Protein AF-A0A0Q8E2T9-F1 (afdb_monomer)

Foldseek 3Di:
DPFPQDKAFDDKDQPVVDDCVFWDDKDWDDADDDVRNVVQLVVLVVQVVDSIWTWTWGGDPRDIFIWIWHDDPSTIMITTTDDDPDPDDPPPDDDDDD

Structure (mmCIF, N/CA/C/O backbone):
data_AF-A0A0Q8E2T9-F1
#
_entry.id   AF-A0A0Q8E2T9-F1
#
loop_
_atom_site.group_PDB
_atom_site.id
_atom_site.type_symbol
_atom_site.label_atom_id
_atom_site.label_alt_id
_atom_site.label_comp_id
_atom_site.label_asym_id
_atom_site.label_entity_id
_atom_site.label_seq_id
_atom_site.pdbx_PDB_ins_code
_atom_site.Cartn_x
_atom_site.Cartn_y
_atom_site.Cartn_z
_atom_site.occupancy
_atom_sit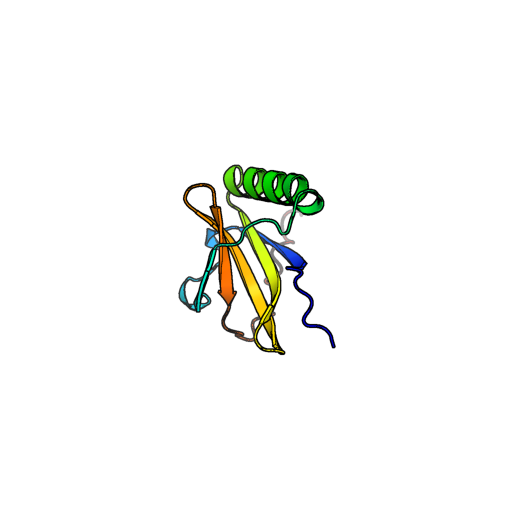e.B_iso_or_equiv
_atom_site.auth_seq_id
_atom_site.auth_comp_id
_atom_site.auth_asym_id
_atom_site.auth_atom_id
_atom_site.pdbx_PDB_model_num
ATOM 1 N N . MET A 1 1 ? 13.791 17.927 -3.753 1.00 44.44 1 MET A N 1
ATOM 2 C CA . MET A 1 1 ? 12.458 17.975 -3.117 1.00 44.44 1 MET A CA 1
ATOM 3 C C . MET A 1 1 ? 12.498 17.074 -1.899 1.00 44.44 1 MET A C 1
ATOM 5 O O . MET A 1 1 ? 13.075 15.998 -2.036 1.00 44.44 1 MET A O 1
ATOM 9 N N . PRO A 1 2 ? 11.975 17.481 -0.729 1.00 46.78 2 PRO A N 1
ATOM 10 C CA . PRO A 1 2 ? 11.814 16.541 0.374 1.00 46.78 2 PRO A CA 1
ATOM 11 C C . PRO A 1 2 ? 11.028 15.348 -0.171 1.00 46.78 2 PRO A C 1
ATOM 13 O O . PRO A 1 2 ? 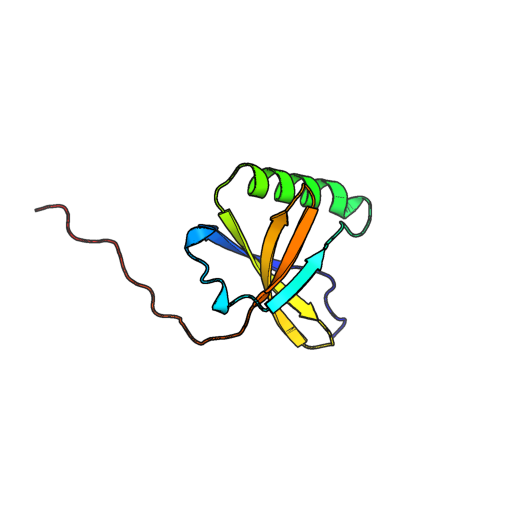10.019 15.541 -0.848 1.00 46.78 2 PRO A O 1
ATOM 16 N N . THR A 1 3 ? 11.536 14.131 0.014 1.00 52.44 3 THR A N 1
ATOM 17 C CA . THR A 1 3 ? 10.803 12.912 -0.336 1.00 52.44 3 THR A CA 1
ATOM 18 C C . THR A 1 3 ? 9.476 12.977 0.399 1.00 52.44 3 THR A C 1
ATOM 20 O O . THR A 1 3 ? 9.453 12.834 1.622 1.00 52.44 3 THR A O 1
ATOM 23 N N . ALA A 1 4 ? 8.394 13.281 -0.318 1.00 61.41 4 ALA A N 1
ATOM 24 C CA . ALA A 1 4 ? 7.069 13.311 0.267 1.00 61.41 4 ALA A CA 1
ATOM 25 C C . ALA A 1 4 ? 6.827 11.927 0.876 1.00 61.41 4 ALA A C 1
ATOM 27 O O . ALA A 1 4 ? 6.768 10.934 0.157 1.00 61.41 4 ALA A O 1
ATOM 28 N N . LYS A 1 5 ? 6.735 11.854 2.209 1.00 73.56 5 LYS A N 1
ATOM 29 C CA . LYS A 1 5 ? 6.406 10.617 2.936 1.00 73.56 5 LYS A CA 1
ATOM 30 C C . LYS A 1 5 ? 4.941 10.200 2.742 1.00 73.56 5 LYS A C 1
ATOM 32 O O . LYS A 1 5 ? 4.480 9.248 3.359 1.00 73.56 5 LYS A O 1
ATOM 37 N N . ALA A 1 6 ? 4.197 10.937 1.923 1.00 83.50 6 ALA A N 1
ATOM 38 C CA . ALA A 1 6 ? 2.798 10.691 1.660 1.00 83.50 6 ALA A CA 1
ATOM 39 C C . ALA A 1 6 ? 2.627 9.641 0.557 1.00 83.50 6 ALA A C 1
ATOM 41 O O . ALA A 1 6 ? 3.324 9.655 -0.459 1.00 83.50 6 ALA A O 1
ATOM 42 N N . VAL A 1 7 ? 1.652 8.761 0.766 1.00 91.25 7 VAL A N 1
ATOM 43 C CA . VAL A 1 7 ? 1.075 7.920 -0.279 1.00 91.25 7 VAL A CA 1
ATOM 44 C C . VAL A 1 7 ? -0.169 8.644 -0.782 1.00 91.25 7 VAL A C 1
ATOM 46 O O . VAL A 1 7 ? -1.130 8.826 -0.038 1.00 91.25 7 VAL A O 1
ATOM 49 N N . GLU A 1 8 ? -0.140 9.086 -2.031 1.00 92.94 8 GLU A N 1
ATOM 50 C CA . GLU A 1 8 ? -1.252 9.784 -2.667 1.00 92.94 8 GLU A CA 1
ATOM 51 C C . GLU A 1 8 ? -2.124 8.777 -3.415 1.00 92.94 8 GLU A C 1
ATOM 53 O O . GLU A 1 8 ? -1.674 8.159 -4.378 1.00 92.94 8 GLU A O 1
ATOM 58 N N . ILE A 1 9 ? -3.372 8.598 -2.988 1.00 94.50 9 ILE A N 1
ATOM 59 C CA . ILE A 1 9 ? -4.320 7.707 -3.667 1.00 94.50 9 ILE A CA 1
ATOM 60 C C . ILE A 1 9 ? -4.852 8.401 -4.920 1.00 94.50 9 ILE A C 1
ATOM 62 O O . ILE A 1 9 ? -5.406 9.492 -4.835 1.00 94.50 9 ILE A O 1
ATOM 66 N N . THR A 1 10 ? -4.735 7.745 -6.072 1.00 94.19 10 THR A N 1
ATOM 67 C CA . THR A 1 10 ? -5.175 8.287 -7.365 1.00 94.19 10 THR A CA 1
ATOM 68 C C . THR A 1 10 ? -6.457 7.643 -7.879 1.00 94.19 10 THR A C 1
ATOM 70 O O . THR A 1 10 ? -7.210 8.287 -8.605 1.00 94.19 10 THR A O 1
ATOM 73 N N . ALA A 1 11 ? -6.728 6.385 -7.516 1.00 94.38 11 ALA A N 1
ATOM 74 C CA . ALA A 1 11 ? -7.947 5.682 -7.907 1.00 94.38 11 ALA A CA 1
ATOM 75 C C . ALA A 1 11 ? -8.237 4.477 -7.005 1.00 94.38 11 ALA A C 1
ATOM 77 O O . ALA A 1 11 ? -7.329 3.909 -6.402 1.00 94.38 11 ALA A O 1
ATOM 78 N N . PHE A 1 12 ? -9.494 4.032 -7.000 1.00 96.25 12 PHE A N 1
ATOM 79 C CA . PHE A 1 12 ? -9.896 2.718 -6.497 1.00 96.25 12 PHE A CA 1
ATOM 80 C C . PHE A 1 12 ? -10.383 1.864 -7.668 1.00 96.25 12 PHE A C 1
ATOM 82 O O . PHE A 1 12 ? -11.202 2.318 -8.466 1.00 96.25 12 PHE A O 1
ATOM 89 N N . VAL A 1 13 ? -9.889 0.634 -7.773 1.00 95.56 13 VAL A N 1
ATOM 90 C CA . VAL A 1 13 ? -10.210 -0.299 -8.867 1.00 95.56 13 VAL A CA 1
ATOM 91 C C . VAL A 1 13 ? -10.568 -1.669 -8.306 1.00 95.56 13 VAL A C 1
ATOM 93 O O . VAL A 1 13 ? -10.247 -1.961 -7.155 1.00 95.56 13 VAL A O 1
ATOM 96 N N . ASP A 1 14 ? -11.257 -2.500 -9.087 1.00 95.06 14 ASP A N 1
ATOM 97 C CA . ASP A 1 14 ? -11.537 -3.880 -8.682 1.00 95.06 14 ASP A CA 1
ATOM 98 C C . ASP A 1 14 ? -10.239 -4.668 -8.515 1.00 95.06 14 ASP A C 1
ATOM 100 O O . ASP A 1 14 ? -9.310 -4.539 -9.318 1.00 95.06 14 ASP A O 1
ATOM 104 N N . ALA A 1 15 ? -10.152 -5.459 -7.445 1.00 92.12 15 ALA A N 1
ATOM 105 C CA . ALA A 1 15 ? -8.945 -6.213 -7.122 1.00 92.12 15 ALA A CA 1
ATOM 106 C C . ALA A 1 15 ? -8.575 -7.227 -8.221 1.00 92.12 15 ALA A C 1
ATOM 108 O O . ALA A 1 15 ? -7.393 -7.476 -8.450 1.00 92.12 15 ALA A O 1
ATOM 109 N N . ASP A 1 16 ? -9.577 -7.776 -8.912 1.00 92.69 16 ASP A N 1
ATOM 110 C CA . ASP A 1 16 ? -9.437 -8.738 -10.011 1.00 92.69 16 ASP A CA 1
ATOM 111 C C . ASP A 1 16 ? -8.980 -8.103 -11.337 1.00 92.69 16 ASP A C 1
ATOM 113 O O . ASP A 1 16 ? -8.446 -8.794 -12.201 1.00 92.69 16 ASP A O 1
ATOM 117 N N . SER A 1 17 ? -9.103 -6.780 -11.482 1.00 91.50 17 SER A N 1
ATOM 118 C CA . SER A 1 17 ? -8.623 -6.043 -12.659 1.00 91.50 17 SER A CA 1
ATOM 119 C C . SER A 1 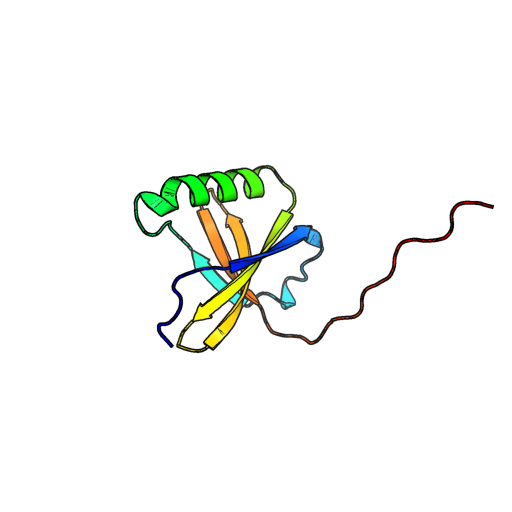17 ? -7.095 -5.914 -12.710 1.00 91.50 17 SER A C 1
ATOM 121 O O . SER A 1 17 ? -6.521 -5.494 -13.722 1.00 91.50 17 SER A O 1
ATOM 123 N N . ILE A 1 18 ? -6.417 -6.264 -11.614 1.00 90.50 18 ILE A N 1
ATOM 124 C CA . ILE A 1 18 ? -4.971 -6.145 -11.461 1.00 90.50 18 ILE A CA 1
ATOM 125 C C . ILE A 1 18 ? -4.301 -7.471 -11.796 1.00 90.50 18 ILE A C 1
ATOM 127 O O . ILE A 1 18 ? -4.281 -8.401 -10.994 1.00 90.50 18 ILE A O 1
ATOM 131 N N . ASP A 1 19 ? -3.659 -7.515 -12.962 1.00 90.50 19 ASP A N 1
ATOM 132 C CA . ASP A 1 19 ? -2.775 -8.619 -13.336 1.00 90.50 19 ASP A CA 1
ATOM 133 C C . ASP A 1 19 ? -1.591 -8.709 -12.345 1.00 90.50 19 ASP A C 1
ATOM 135 O O . ASP A 1 19 ? -0.808 -7.749 -12.251 1.00 90.50 19 ASP A O 1
ATOM 139 N N . PRO A 1 20 ? -1.410 -9.841 -11.633 1.00 89.81 20 PRO A N 1
ATOM 140 C CA . PRO A 1 20 ? -0.308 -10.035 -10.694 1.00 89.81 20 PRO A CA 1
ATOM 141 C C . PRO A 1 20 ? 1.081 -9.777 -11.293 1.00 89.81 20 PRO A C 1
ATOM 143 O O . PRO A 1 20 ? 1.985 -9.370 -10.565 1.00 89.81 20 PRO A O 1
ATOM 146 N N . VAL A 1 21 ? 1.268 -9.915 -12.615 1.00 90.69 21 VAL A N 1
ATOM 147 C CA . VAL A 1 21 ? 2.549 -9.621 -13.289 1.00 90.69 21 VAL A CA 1
ATOM 148 C C . VAL A 1 21 ? 2.988 -8.159 -13.123 1.00 90.69 21 VAL A C 1
ATOM 150 O O . VAL A 1 21 ? 4.179 -7.843 -13.242 1.00 90.69 21 VAL A O 1
ATOM 153 N N . ARG A 1 22 ? 2.028 -7.258 -12.860 1.00 88.81 22 ARG A N 1
ATOM 154 C CA . ARG A 1 22 ? 2.244 -5.817 -12.667 1.00 88.81 22 ARG A CA 1
ATOM 155 C C . ARG A 1 22 ? 2.775 -5.480 -11.276 1.00 88.81 22 ARG A C 1
ATOM 157 O O . ARG A 1 22 ? 3.251 -4.364 -11.092 1.00 88.81 22 ARG A O 1
ATOM 164 N N . ILE A 1 23 ? 2.703 -6.403 -10.323 1.00 92.19 23 ILE A N 1
ATOM 165 C CA . ILE A 1 23 ? 3.141 -6.211 -8.940 1.00 92.19 23 ILE A CA 1
ATOM 166 C C . ILE A 1 23 ? 4.632 -6.579 -8.802 1.00 92.19 23 ILE A C 1
ATOM 168 O O . ILE A 1 23 ? 5.148 -7.445 -9.512 1.00 92.19 23 ILE A O 1
ATOM 172 N N . SER A 1 24 ? 5.339 -5.862 -7.928 1.00 90.75 24 SER A N 1
ATOM 173 C CA . SER A 1 24 ? 6.737 -6.100 -7.555 1.00 90.75 24 SER A CA 1
ATOM 174 C C . SER A 1 24 ? 6.867 -6.111 -6.025 1.00 90.75 24 SER A C 1
ATOM 176 O O . SER A 1 24 ? 6.073 -6.770 -5.361 1.00 90.75 24 SER A O 1
ATOM 178 N N . ASP A 1 25 ? 7.845 -5.393 -5.467 1.00 93.44 25 ASP A N 1
ATOM 179 C CA . ASP A 1 25 ? 8.160 -5.404 -4.037 1.00 93.44 25 ASP A CA 1
ATOM 180 C C . ASP A 1 25 ? 6.970 -4.969 -3.179 1.00 93.44 25 ASP A C 1
ATOM 182 O O . ASP A 1 25 ? 6.214 -4.071 -3.562 1.00 93.44 25 ASP A O 1
ATOM 186 N N . SER A 1 26 ? 6.841 -5.577 -2.002 1.00 94.75 26 SER A N 1
ATO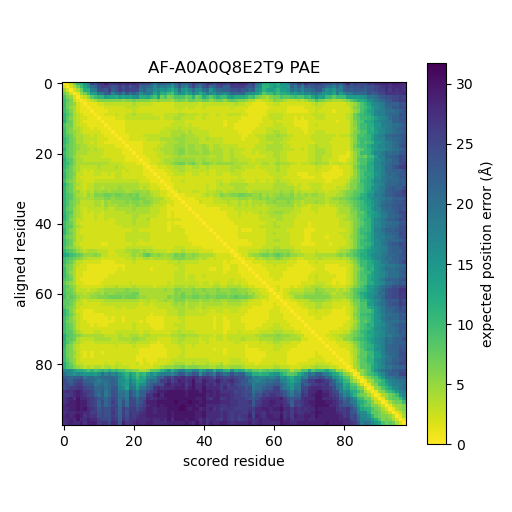M 187 C CA . SER A 1 26 ? 5.753 -5.335 -1.054 1.00 94.75 26 SER A CA 1
ATOM 188 C C . SER A 1 26 ? 6.275 -4.730 0.245 1.00 94.75 26 SER A C 1
ATOM 190 O O . SER A 1 26 ? 7.283 -5.182 0.784 1.00 94.75 26 SER A O 1
ATOM 192 N N . TYR A 1 27 ? 5.539 -3.763 0.786 1.00 93.31 27 TYR A N 1
ATOM 193 C CA . TYR A 1 27 ? 5.873 -3.064 2.023 1.00 93.31 27 TYR A CA 1
ATOM 194 C C . TYR A 1 27 ? 4.636 -2.944 2.908 1.00 93.31 27 TYR A C 1
ATOM 196 O O . TYR A 1 27 ? 3.581 -2.492 2.458 1.00 93.31 27 TYR A O 1
ATOM 204 N N . TYR A 1 28 ? 4.765 -3.327 4.176 1.00 94.38 28 TYR A N 1
ATOM 205 C CA . TYR A 1 28 ? 3.748 -3.032 5.179 1.00 94.38 28 TYR A CA 1
ATOM 206 C C . TYR A 1 28 ? 3.821 -1.559 5.563 1.00 94.38 28 TYR A C 1
ATOM 208 O O . TYR A 1 28 ? 4.907 -1.023 5.790 1.00 94.38 28 TYR A O 1
ATOM 216 N N . LEU A 1 29 ? 2.660 -0.916 5.631 1.00 91.94 29 LEU A N 1
ATOM 217 C CA . LEU A 1 29 ? 2.530 0.476 6.027 1.00 91.94 29 LEU A CA 1
ATOM 218 C C . LEU A 1 29 ? 1.842 0.576 7.384 1.00 91.94 29 LEU A C 1
ATOM 220 O O . LEU A 1 29 ? 0.882 -0.140 7.670 1.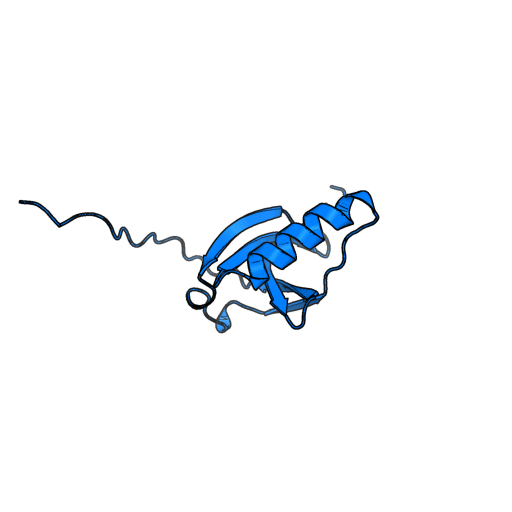00 91.94 29 LEU A O 1
ATOM 224 N N . ALA A 1 30 ? 2.324 1.518 8.184 1.00 90.50 30 ALA A N 1
ATOM 225 C CA . ALA A 1 30 ? 1.678 1.970 9.401 1.00 90.50 30 ALA A CA 1
ATOM 226 C C . ALA A 1 30 ? 1.455 3.480 9.306 1.00 90.50 30 ALA A C 1
ATOM 228 O O . ALA A 1 30 ? 2.199 4.188 8.621 1.00 90.50 30 ALA A O 1
ATOM 229 N N . ALA A 1 31 ? 0.432 3.968 10.001 1.00 91.56 31 ALA A N 1
ATOM 230 C CA . ALA A 1 31 ? 0.164 5.394 10.081 1.00 91.56 31 ALA A CA 1
ATOM 231 C C . ALA A 1 31 ? 1.336 6.137 10.751 1.00 91.56 31 ALA A C 1
ATOM 233 O O . ALA A 1 31 ? 1.856 5.692 11.777 1.00 91.56 31 ALA A O 1
ATOM 234 N N . ASP A 1 32 ? 1.723 7.286 10.193 1.00 90.88 32 ASP A N 1
ATOM 235 C CA . ASP A 1 32 ? 2.771 8.141 10.761 1.00 90.88 32 ASP A CA 1
ATOM 236 C C . ASP A 1 32 ? 2.170 9.067 11.833 1.00 90.88 32 ASP A C 1
ATOM 238 O O . ASP A 1 32 ? 1.658 10.155 11.552 1.00 90.88 32 ASP A O 1
ATOM 242 N N . GLY A 1 33 ? 2.160 8.585 13.077 1.00 91.69 33 GLY A N 1
ATOM 243 C CA . GLY A 1 33 ? 1.680 9.329 14.239 1.00 91.69 33 GLY A CA 1
ATOM 244 C C . GLY A 1 33 ? 0.154 9.384 14.401 1.00 91.69 33 GLY A C 1
ATOM 245 O O . GLY A 1 33 ? -0.630 8.833 13.626 1.00 91.69 33 GLY A O 1
ATOM 246 N N . GLN A 1 34 ? -0.289 10.062 15.464 1.00 93.25 34 GLN A N 1
ATOM 247 C CA . GLN A 1 34 ? -1.696 10.060 15.894 1.00 93.25 34 GLN A CA 1
ATOM 248 C C . GLN A 1 34 ? -2.648 10.732 14.896 1.00 93.25 34 GLN A C 1
ATOM 250 O O . GLN A 1 34 ? -3.789 10.297 14.750 1.00 93.25 34 GLN A O 1
ATOM 255 N N . VAL A 1 35 ? -2.185 11.762 14.181 1.00 91.56 35 VAL A N 1
ATOM 256 C CA . VAL A 1 35 ? -3.001 12.492 13.194 1.00 91.56 35 VAL A CA 1
ATOM 257 C C . VAL A 1 35 ? -3.398 11.581 12.027 1.00 91.56 35 VAL A C 1
ATOM 259 O O . VAL A 1 35 ? -4.539 11.624 11.568 1.00 91.56 35 VAL A O 1
ATOM 262 N N . ALA A 1 36 ? -2.487 10.710 11.585 1.00 90.56 36 ALA A N 1
ATOM 263 C CA . ALA A 1 36 ? -2.724 9.778 10.486 1.00 90.56 36 ALA A CA 1
ATOM 264 C C . ALA A 1 36 ? -3.527 8.531 10.904 1.00 90.56 36 ALA A C 1
ATOM 266 O O . ALA A 1 36 ? -4.094 7.856 10.045 1.00 90.56 36 ALA A O 1
ATOM 267 N N . ALA A 1 37 ? -3.629 8.235 12.206 1.00 93.62 37 ALA A N 1
ATOM 268 C CA . ALA A 1 37 ? -4.227 6.995 12.705 1.00 93.62 37 ALA A CA 1
ATOM 269 C C . ALA A 1 37 ? -5.700 6.811 12.296 1.00 93.62 37 ALA A C 1
ATOM 271 O O . ALA A 1 37 ? -6.107 5.722 11.890 1.00 93.62 37 ALA A O 1
ATOM 272 N N . LYS A 1 38 ? -6.521 7.869 12.380 1.00 94.69 38 LYS A N 1
ATOM 273 C CA . LYS A 1 38 ? -7.947 7.793 12.012 1.00 94.69 38 LYS A CA 1
ATOM 274 C C . LYS A 1 38 ? -8.154 7.655 10.492 1.00 94.69 38 LYS A C 1
ATOM 276 O O . LYS A 1 38 ? -8.912 6.761 10.109 1.00 94.69 38 LYS A O 1
ATOM 281 N N . PRO A 1 39 ? -7.515 8.472 9.628 1.00 92.75 39 PRO A N 1
ATOM 282 C CA . PRO A 1 39 ? -7.559 8.274 8.178 1.00 92.75 39 PRO A CA 1
ATOM 283 C C . PRO A 1 39 ? -7.086 6.885 7.732 1.00 92.75 39 PRO A C 1
ATOM 285 O O . PRO A 1 39 ? -7.776 6.240 6.945 1.00 92.75 39 PRO A O 1
ATOM 288 N N . ASP A 1 40 ? -5.966 6.396 8.273 1.00 92.38 40 ASP A N 1
A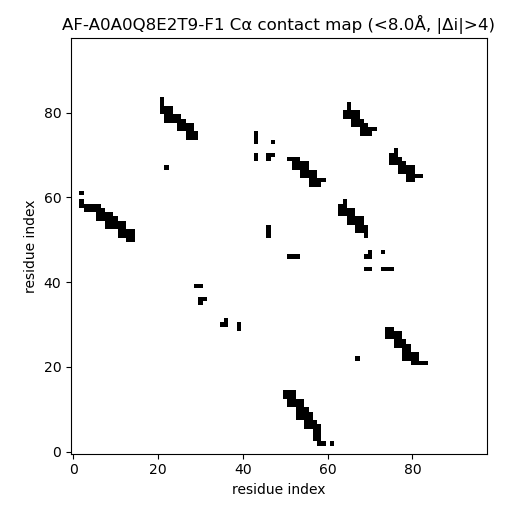TOM 289 C CA . ASP A 1 40 ? -5.426 5.069 7.953 1.00 92.38 40 ASP A CA 1
ATOM 290 C C . ASP A 1 40 ? -6.415 3.953 8.323 1.00 92.38 40 ASP A C 1
ATOM 292 O O . ASP A 1 40 ? -6.748 3.100 7.496 1.00 92.38 40 ASP A O 1
ATOM 296 N N . ALA A 1 41 ? -6.986 4.012 9.533 1.00 95.00 41 ALA A N 1
ATOM 297 C CA . ALA A 1 41 ? -7.984 3.047 9.978 1.00 95.00 41 ALA A CA 1
ATOM 298 C C . ALA A 1 41 ? -9.266 3.079 9.131 1.00 95.00 41 ALA A C 1
ATOM 300 O O . ALA A 1 41 ? -9.872 2.029 8.904 1.00 95.00 41 ALA A O 1
ATOM 301 N N . LEU A 1 42 ? -9.698 4.258 8.673 1.00 95.31 42 LEU A N 1
ATOM 302 C CA . LEU A 1 42 ? -10.868 4.394 7.806 1.00 95.31 42 LEU A CA 1
ATOM 303 C C . LEU A 1 42 ? -10.608 3.783 6.427 1.00 95.31 42 LEU A C 1
ATOM 305 O O . LEU A 1 42 ? -11.431 3.006 5.945 1.00 95.31 42 LEU A O 1
ATOM 309 N N . LEU A 1 43 ? -9.459 4.096 5.826 1.00 94.81 43 LEU A N 1
ATOM 310 C CA . LEU A 1 43 ? -9.050 3.549 4.537 1.00 94.81 43 LEU A CA 1
ATOM 311 C C . LEU A 1 43 ? -8.935 2.026 4.593 1.00 94.81 43 LEU A C 1
ATOM 313 O O . LEU A 1 43 ? -9.507 1.343 3.747 1.00 94.81 43 LEU A O 1
ATOM 317 N N . ARG A 1 44 ? -8.265 1.494 5.623 1.00 95.25 44 ARG A N 1
ATOM 318 C CA . ARG A 1 44 ? -8.152 0.050 5.844 1.00 95.25 44 ARG A CA 1
ATOM 319 C C . ARG A 1 44 ? -9.532 -0.603 5.911 1.00 95.25 44 ARG A C 1
ATOM 321 O O . ARG A 1 44 ? -9.807 -1.515 5.142 1.00 95.25 44 ARG A O 1
ATOM 328 N N . LYS A 1 45 ? -10.438 -0.085 6.749 1.00 96.00 45 LYS A N 1
ATOM 329 C CA . LYS A 1 45 ? -11.807 -0.619 6.866 1.00 96.00 45 LYS A CA 1
ATOM 330 C C . LYS A 1 45 ? -12.590 -0.534 5.554 1.00 96.00 45 LYS A C 1
ATOM 332 O O . LYS A 1 45 ? -13.386 -1.423 5.269 1.00 96.00 45 LYS A O 1
ATOM 337 N N . ALA A 1 46 ? -12.409 0.530 4.773 1.00 95.44 46 ALA A N 1
ATOM 338 C CA . ALA A 1 46 ? -13.070 0.681 3.479 1.00 95.44 46 ALA A CA 1
ATOM 339 C C . ALA A 1 46 ? -12.565 -0.357 2.463 1.00 95.44 46 ALA A C 1
ATOM 341 O O . ALA A 1 46 ? -13.367 -0.986 1.773 1.00 95.44 46 ALA A O 1
ATOM 342 N N . LEU A 1 47 ? -11.250 -0.580 2.410 1.00 95.62 47 LEU A N 1
ATOM 343 C CA . LEU A 1 47 ? -10.638 -1.585 1.542 1.00 95.62 47 LEU A CA 1
ATOM 344 C C . LEU A 1 47 ? -10.985 -3.017 1.979 1.00 95.62 47 LEU A C 1
ATOM 346 O O . LEU A 1 47 ? -11.317 -3.826 1.130 1.00 95.62 47 LEU A O 1
ATOM 350 N N . GLU A 1 48 ? -11.003 -3.327 3.278 1.00 94.44 48 GLU A N 1
ATOM 351 C CA . GLU A 1 48 ? -11.405 -4.652 3.795 1.00 94.44 48 GLU A CA 1
ATOM 352 C C . GLU A 1 48 ? -12.852 -5.020 3.452 1.00 94.44 48 GLU A C 1
ATOM 354 O O . GLU A 1 48 ? -13.168 -6.183 3.215 1.00 94.44 48 GLU A O 1
ATOM 359 N N . ARG A 1 49 ? -13.749 -4.029 3.460 1.00 94.56 49 ARG A N 1
ATOM 360 C CA . ARG A 1 49 ? -15.184 -4.222 3.205 1.00 94.56 49 ARG A CA 1
ATOM 361 C C . ARG A 1 49 ? -15.545 -4.186 1.726 1.00 94.56 49 ARG A C 1
ATOM 363 O O . ARG A 1 49 ? -16.709 -4.388 1.390 1.00 94.56 49 ARG A O 1
ATOM 370 N N . SER A 1 50 ? -14.589 -3.878 0.857 1.00 92.00 50 SER A N 1
ATOM 371 C CA . SER A 1 50 ? -14.816 -3.765 -0.578 1.00 92.00 50 SER A CA 1
ATOM 372 C C . SER A 1 50 ? -13.986 -4.791 -1.337 1.00 92.00 50 SER A C 1
ATOM 374 O O . SER A 1 50 ? -12.939 -5.238 -0.887 1.00 92.00 50 SER A O 1
ATOM 376 N N . SER A 1 51 ? -14.418 -5.135 -2.546 1.00 91.94 51 SER A N 1
ATOM 377 C CA . SER A 1 51 ? -13.604 -5.914 -3.490 1.00 91.94 51 SER A CA 1
ATOM 378 C C . SER A 1 51 ? -12.617 -5.021 -4.258 1.00 91.94 51 SER A C 1
ATOM 380 O O . SER A 1 51 ? -12.275 -5.306 -5.405 1.00 91.94 51 SER A O 1
ATOM 382 N N . LYS A 1 52 ? -12.190 -3.903 -3.652 1.00 95.69 52 LYS A N 1
ATOM 383 C CA . LYS A 1 52 ? -11.381 -2.864 -4.293 1.00 95.69 52 LYS A CA 1
ATOM 384 C C . LYS A 1 52 ? -9.966 -2.817 -3.724 1.00 95.69 52 LYS A C 1
ATOM 386 O O . LYS A 1 52 ? -9.695 -3.195 -2.588 1.00 95.69 52 LYS A O 1
ATOM 391 N N . VAL A 1 53 ? -9.069 -2.276 -4.531 1.00 96.94 53 VAL A N 1
ATOM 392 C CA . VAL A 1 53 ? -7.694 -1.907 -4.183 1.00 96.94 53 VAL A CA 1
ATOM 393 C C . VAL A 1 53 ? -7.461 -0.460 -4.591 1.00 96.94 53 VAL A C 1
ATOM 395 O O . VAL A 1 53 ? -8.121 0.040 -5.506 1.00 96.94 53 VAL A O 1
ATOM 398 N N . ALA A 1 54 ? -6.538 0.227 -3.923 1.00 97.00 54 ALA A N 1
ATOM 399 C CA . ALA A 1 54 ? -6.201 1.600 -4.276 1.00 97.00 54 ALA A CA 1
ATOM 400 C C . ALA A 1 54 ? -4.939 1.633 -5.146 1.00 97.00 54 ALA A C 1
ATOM 402 O O . ALA A 1 54 ? -3.939 0.988 -4.834 1.00 97.00 54 ALA A O 1
ATOM 403 N N . VAL A 1 55 ? -4.970 2.402 -6.228 1.00 95.62 55 VAL A N 1
ATOM 404 C CA . VAL A 1 55 ? -3.772 2.803 -6.968 1.00 95.62 55 VAL A CA 1
ATOM 405 C C . VAL A 1 55 ? -3.264 4.094 -6.343 1.00 95.62 55 VAL A C 1
ATOM 407 O O . VAL A 1 55 ? -4.053 4.986 -6.028 1.00 95.62 55 VAL A O 1
ATOM 410 N N . ALA A 1 56 ? -1.955 4.189 -6.146 1.00 94.88 56 ALA A N 1
ATOM 411 C CA . ALA A 1 56 ? -1.338 5.315 -5.470 1.00 94.88 56 ALA A CA 1
ATOM 412 C C . ALA A 1 56 ? -0.014 5.742 -6.107 1.00 94.88 56 ALA A C 1
ATOM 414 O O . ALA A 1 56 ? 0.634 4.972 -6.818 1.00 94.88 56 ALA A O 1
ATOM 415 N N . LYS A 1 57 ? 0.399 6.971 -5.813 1.00 93.94 57 LYS A N 1
ATOM 416 C CA . LYS A 1 57 ? 1.735 7.506 -6.065 1.00 93.94 57 LYS A CA 1
ATOM 417 C C . LYS A 1 57 ? 2.483 7.656 -4.748 1.00 93.94 57 LYS A C 1
ATOM 419 O O . LYS A 1 57 ? 1.902 8.053 -3.741 1.00 93.94 57 LYS A O 1
ATOM 424 N N . PHE A 1 58 ? 3.769 7.336 -4.749 1.00 91.81 58 PHE A N 1
ATOM 425 C CA . PHE A 1 58 ? 4.623 7.495 -3.572 1.00 91.81 58 PHE A CA 1
ATOM 426 C C . PHE A 1 58 ? 6.074 7.759 -3.973 1.00 91.81 58 PHE A C 1
ATOM 428 O O . PHE A 1 58 ? 6.516 7.347 -5.047 1.00 91.81 58 PHE A O 1
ATOM 435 N N . ALA A 1 59 ? 6.828 8.434 -3.105 1.00 90.12 59 ALA A N 1
ATOM 436 C CA . ALA A 1 59 ? 8.258 8.642 -3.293 1.00 90.12 59 ALA A CA 1
ATOM 437 C C . ALA A 1 59 ? 9.063 7.536 -2.595 1.00 90.12 59 ALA A C 1
ATOM 439 O O . ALA A 1 59 ? 8.897 7.293 -1.403 1.00 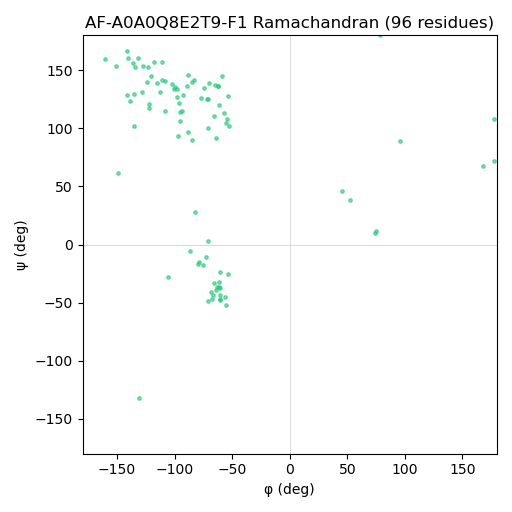90.12 59 ALA A O 1
ATOM 440 N N . TRP A 1 60 ? 9.983 6.897 -3.319 1.00 87.06 60 TRP A N 1
ATOM 441 C CA . TRP A 1 60 ? 10.903 5.902 -2.761 1.00 87.06 60 TRP A CA 1
ATOM 442 C C . TRP A 1 60 ? 12.289 6.040 -3.386 1.00 87.06 60 TRP A C 1
ATOM 444 O O . TRP A 1 60 ? 12.419 6.098 -4.610 1.00 87.06 60 TRP A O 1
ATOM 454 N N . HIS A 1 61 ? 13.329 6.124 -2.548 1.00 86.50 61 HIS A N 1
ATOM 455 C CA . HIS A 1 61 ? 14.711 6.414 -2.966 1.00 86.50 61 HIS A CA 1
ATOM 456 C C . HIS A 1 61 ? 14.813 7.573 -3.979 1.00 86.50 61 HIS A C 1
ATOM 458 O O . HIS A 1 61 ? 15.468 7.466 -5.014 1.00 86.50 61 HIS A O 1
ATOM 464 N N . GLY A 1 62 ? 14.114 8.680 -3.700 1.00 86.75 62 GLY A N 1
ATOM 465 C CA . GLY A 1 62 ? 14.170 9.897 -4.517 1.00 86.75 62 GLY A CA 1
ATOM 466 C C . GLY A 1 62 ? 13.435 9.829 -5.861 1.00 86.75 62 GLY A C 1
ATOM 467 O O . GLY A 1 62 ? 13.595 10.740 -6.668 1.00 86.75 62 GLY A O 1
ATOM 468 N N . ARG A 1 63 ? 12.634 8.786 -6.121 1.00 86.44 63 ARG A N 1
ATOM 469 C CA . ARG A 1 63 ? 11.824 8.656 -7.345 1.00 86.44 63 ARG A CA 1
ATOM 470 C C . ARG A 1 63 ? 10.350 8.467 -7.009 1.00 86.44 63 ARG A C 1
ATOM 472 O O . ARG A 1 63 ? 10.028 7.723 -6.085 1.00 86.44 63 ARG A O 1
ATOM 479 N N . GLU A 1 64 ? 9.472 9.104 -7.779 1.00 89.44 64 GLU A N 1
ATOM 480 C CA . GLU A 1 64 ? 8.037 8.802 -7.751 1.00 89.44 64 GLU A CA 1
ATOM 481 C C . GLU A 1 64 ? 7.790 7.420 -8.369 1.00 89.44 64 GLU A C 1
ATOM 483 O O . GLU A 1 64 ? 8.415 7.039 -9.365 1.00 89.44 64 GLU A O 1
ATOM 488 N N . ARG A 1 65 ? 6.888 6.655 -7.758 1.00 91.31 65 ARG A N 1
ATOM 489 C CA . ARG A 1 65 ? 6.481 5.321 -8.193 1.00 91.31 65 ARG A CA 1
ATOM 490 C C . ARG A 1 65 ? 4.968 5.191 -8.143 1.00 91.31 65 ARG A C 1
ATOM 492 O O . ARG A 1 65 ? 4.315 5.822 -7.316 1.00 91.31 65 ARG A O 1
ATOM 499 N N . LEU A 1 66 ? 4.435 4.316 -8.994 1.00 93.44 66 LEU A N 1
ATOM 500 C CA . LEU A 1 66 ? 3.080 3.802 -8.839 1.00 93.44 66 LEU A CA 1
ATOM 501 C C . LEU A 1 66 ? 3.076 2.637 -7.858 1.00 93.44 66 LEU A C 1
ATOM 503 O O . LEU A 1 66 ? 3.978 1.794 -7.873 1.00 93.44 66 LEU A O 1
ATOM 507 N N . GLY A 1 67 ? 2.032 2.576 -7.045 1.00 95.12 67 GLY A N 1
ATOM 508 C CA . GLY A 1 67 ? 1.809 1.502 -6.104 1.00 95.12 67 GLY A CA 1
ATOM 509 C C . GLY A 1 67 ? 0.370 1.021 -6.079 1.00 95.12 67 GLY A C 1
ATOM 510 O O . GLY A 1 67 ? -0.559 1.746 -6.430 1.00 95.12 67 GLY A O 1
ATOM 511 N N . LEU A 1 68 ? 0.214 -0.221 -5.644 1.00 96.75 68 LEU A N 1
ATOM 512 C CA . LEU A 1 68 ? -1.059 -0.841 -5.335 1.00 96.75 68 LEU A CA 1
ATOM 513 C C . LEU A 1 68 ? -1.160 -0.994 -3.819 1.00 96.75 68 LEU A C 1
ATOM 515 O O . LEU A 1 68 ? -0.398 -1.755 -3.226 1.00 96.75 68 LEU A O 1
ATOM 519 N N . LEU A 1 69 ? -2.106 -0.304 -3.200 1.00 96.75 69 LEU A N 1
ATOM 520 C CA . LEU A 1 69 ? -2.414 -0.429 -1.785 1.00 96.75 69 LEU A CA 1
ATOM 521 C C . LEU A 1 69 ? -3.605 -1.370 -1.595 1.00 96.75 69 LEU A C 1
ATOM 523 O O . LEU A 1 69 ? -4.674 -1.183 -2.181 1.00 96.75 69 LEU A O 1
ATOM 527 N N . ARG A 1 70 ? -3.419 -2.378 -0.748 1.00 96.12 70 ARG A N 1
ATOM 528 C CA . ARG A 1 70 ? -4.465 -3.326 -0.351 1.00 96.12 70 ARG A CA 1
ATOM 529 C C . ARG A 1 70 ? -4.347 -3.665 1.124 1.00 96.12 70 ARG A C 1
ATOM 531 O O . ARG A 1 70 ? -3.302 -3.430 1.724 1.00 96.12 70 ARG A O 1
ATOM 538 N N . VAL A 1 71 ? -5.379 -4.291 1.677 1.00 96.50 71 VAL A N 1
ATOM 539 C CA . VAL A 1 71 ? -5.326 -4.827 3.038 1.00 96.50 71 VAL A CA 1
ATOM 540 C C . VAL A 1 71 ? -5.053 -6.325 3.001 1.00 96.50 71 VAL A C 1
ATOM 542 O O . VAL A 1 71 ? -5.620 -7.059 2.192 1.00 96.50 71 VAL A O 1
ATOM 545 N N . ARG A 1 72 ? -4.149 -6.778 3.865 1.00 93.38 72 ARG A N 1
ATOM 546 C CA . ARG A 1 72 ? -3.772 -8.181 4.053 1.00 93.38 72 ARG A CA 1
ATOM 547 C C . ARG A 1 72 ? -3.626 -8.413 5.546 1.00 93.38 72 ARG A C 1
ATOM 549 O O . ARG A 1 72 ? -2.879 -7.686 6.187 1.00 93.38 72 ARG A O 1
ATOM 556 N N . GLU A 1 73 ? -4.366 -9.382 6.083 1.00 91.38 73 GLU A N 1
ATOM 557 C CA . GLU A 1 73 ? -4.284 -9.765 7.506 1.00 91.38 73 GLU A CA 1
ATOM 558 C C . GLU A 1 73 ? -4.454 -8.564 8.460 1.00 91.38 73 GLU A C 1
ATOM 560 O O . GLU A 1 73 ? -3.783 -8.438 9.478 1.00 91.38 73 GLU A O 1
ATOM 565 N N . GLY A 1 74 ? -5.351 -7.638 8.101 1.00 89.88 74 GLY A N 1
ATOM 566 C CA . GLY A 1 74 ? -5.616 -6.435 8.887 1.00 89.88 74 GLY A CA 1
ATOM 567 C C . GLY A 1 74 ? -4.531 -5.358 8.799 1.00 89.88 74 GLY A C 1
ATOM 568 O O . GLY A 1 74 ? -4.573 -4.407 9.576 1.00 89.88 74 GLY A O 1
ATOM 569 N N . ALA A 1 75 ? -3.575 -5.455 7.874 1.00 92.00 75 ALA A N 1
ATOM 570 C CA . ALA A 1 75 ? -2.535 -4.453 7.662 1.00 92.00 75 ALA A CA 1
ATOM 571 C C . ALA A 1 75 ? -2.573 -3.876 6.241 1.00 92.00 75 ALA A C 1
ATOM 573 O O . ALA A 1 75 ? -2.863 -4.577 5.268 1.00 92.00 75 ALA A O 1
ATOM 574 N N . ASN A 1 76 ? -2.247 -2.588 6.122 1.00 95.38 76 ASN A N 1
ATOM 575 C CA . ASN A 1 76 ? -2.061 -1.930 4.834 1.00 95.38 76 ASN A CA 1
ATOM 576 C C . ASN A 1 76 ? -0.758 -2.426 4.193 1.00 95.38 76 ASN A C 1
ATOM 578 O O . ASN A 1 76 ? 0.313 -2.343 4.792 1.00 95.38 76 ASN A O 1
ATOM 582 N N . VAL A 1 77 ? -0.849 -2.935 2.966 1.00 96.31 77 VAL A N 1
ATOM 583 C CA . VAL A 1 77 ? 0.287 -3.428 2.182 1.00 96.31 77 VAL A CA 1
ATOM 584 C C . VAL A 1 77 ? 0.353 -2.671 0.870 1.00 96.31 77 VAL A C 1
ATOM 586 O O . VAL A 1 77 ? -0.555 -2.766 0.039 1.00 96.31 77 VAL A O 1
ATOM 589 N N . LEU A 1 78 ? 1.450 -1.946 0.681 1.00 96.12 78 LEU A N 1
ATOM 590 C CA . LEU A 1 78 ? 1.776 -1.241 -0.546 1.00 96.12 78 LEU A CA 1
ATOM 591 C C . LEU A 1 78 ? 2.703 -2.098 -1.397 1.00 96.12 78 LEU A C 1
ATOM 593 O O . LEU A 1 78 ? 3.804 -2.453 -0.985 1.00 96.12 78 LEU A O 1
ATOM 597 N N . HIS A 1 79 ? 2.271 -2.388 -2.612 1.00 96.00 79 HIS A N 1
ATOM 598 C CA . HIS A 1 79 ? 3.093 -3.029 -3.622 1.00 96.00 79 HIS A CA 1
ATOM 599 C C . HIS A 1 79 ? 3.611 -1.985 -4.593 1.00 96.00 79 HIS A C 1
ATOM 601 O O . HIS A 1 79 ? 2.823 -1.190 -5.099 1.00 96.00 79 HIS A O 1
ATOM 607 N N . SER A 1 80 ? 4.896 -2.016 -4.927 1.00 94.62 80 SER A N 1
ATOM 608 C CA . SER A 1 80 ? 5.391 -1.292 -6.099 1.00 94.62 80 SER A CA 1
ATOM 609 C C . SER A 1 80 ? 4.771 -1.889 -7.360 1.00 94.62 80 SER A C 1
ATOM 611 O O . SER A 1 80 ? 4.703 -3.110 -7.509 1.00 94.62 80 SER A O 1
ATOM 613 N N . MET A 1 81 ? 4.352 -1.037 -8.293 1.00 93.19 81 MET A N 1
ATOM 614 C CA . MET A 1 81 ? 3.863 -1.471 -9.597 1.00 93.19 81 MET A CA 1
ATOM 615 C C . MET A 1 81 ? 4.925 -1.263 -10.672 1.00 93.19 81 MET A C 1
ATOM 617 O O . MET A 1 81 ? 5.580 -0.222 -10.743 1.00 93.19 81 MET A O 1
ATOM 621 N N . LYS A 1 82 ? 5.063 -2.246 -11.561 1.00 88.25 82 LYS A N 1
ATOM 622 C CA . LYS A 1 82 ? 5.868 -2.113 -12.774 1.00 88.25 82 LYS A CA 1
ATOM 623 C C . LYS A 1 82 ? 5.145 -1.168 -13.726 1.00 88.25 82 LYS A C 1
ATOM 625 O O . LYS A 1 82 ? 3.991 -1.398 -14.091 1.00 88.25 82 LYS A O 1
ATOM 630 N N . TRP A 1 83 ? 5.830 -0.118 -14.162 1.00 68.38 83 TRP A N 1
ATOM 631 C CA . TRP A 1 83 ? 5.317 0.753 -15.211 1.00 68.38 83 TRP A CA 1
ATOM 632 C C . TRP A 1 83 ? 5.220 -0.031 -16.528 1.00 68.38 83 TRP A C 1
ATOM 634 O O . TRP A 1 83 ? 6.233 -0.387 -17.124 1.00 68.38 83 TRP A O 1
ATOM 644 N N . ARG A 1 84 ? 4.002 -0.303 -17.001 1.00 58.91 84 ARG A N 1
ATOM 645 C CA . ARG A 1 84 ? 3.739 -0.685 -18.396 1.00 58.91 84 ARG A CA 1
ATOM 646 C C . ARG A 1 84 ? 2.749 0.319 -18.962 1.00 58.91 84 ARG A C 1
ATOM 648 O O . ARG A 1 84 ? 1.648 0.451 -18.434 1.00 58.91 84 ARG A O 1
ATOM 655 N N . ALA A 1 85 ? 3.153 1.012 -20.025 1.00 46.25 85 ALA A N 1
ATOM 656 C CA . ALA A 1 85 ? 2.299 1.903 -20.799 1.00 46.25 85 ALA A CA 1
ATOM 657 C C . ALA A 1 85 ? 1.027 1.155 -21.231 1.00 46.25 85 ALA A C 1
ATOM 659 O O . ALA A 1 85 ? 1.055 0.320 -22.131 1.00 46.25 85 ALA A O 1
ATOM 660 N N . ALA A 1 86 ? -0.083 1.408 -20.547 1.00 38.62 86 ALA A N 1
A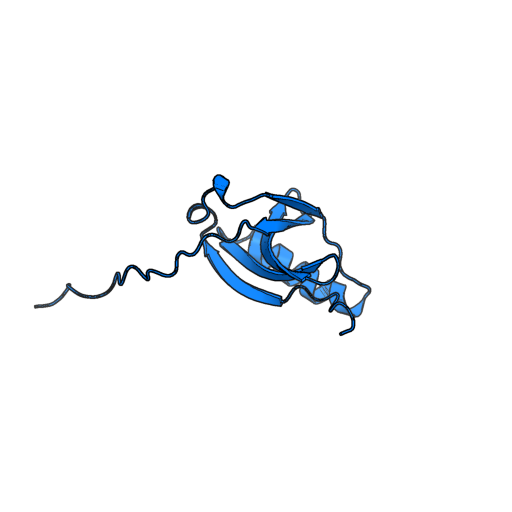TOM 661 C CA . ALA A 1 86 ? -1.381 0.850 -20.893 1.00 38.62 86 ALA A CA 1
ATOM 662 C C . ALA A 1 86 ? -2.483 1.830 -20.484 1.00 38.62 86 ALA A C 1
ATOM 664 O O . ALA A 1 86 ? -3.339 1.516 -19.664 1.00 38.62 86 ALA A O 1
ATOM 665 N N . MET A 1 87 ? -2.459 3.026 -21.076 1.00 47.69 87 MET A N 1
ATOM 666 C CA . MET A 1 87 ? -3.699 3.747 -21.340 1.00 47.69 87 MET A CA 1
ATOM 667 C C . MET A 1 87 ? -4.212 3.300 -22.707 1.00 47.69 87 MET A C 1
ATOM 669 O O . MET A 1 87 ? -3.774 3.802 -23.736 1.00 47.69 87 MET A O 1
ATOM 673 N N . ARG A 1 88 ? -5.142 2.349 -22.716 1.00 45.19 88 ARG A N 1
ATOM 674 C CA . ARG A 1 88 ? -6.225 2.334 -23.701 1.00 45.19 88 ARG A CA 1
ATOM 675 C C . ARG A 1 88 ? -7.500 2.030 -22.936 1.00 45.19 88 ARG A C 1
ATOM 677 O O . ARG A 1 88 ? -7.737 0.903 -22.517 1.00 45.19 88 ARG A O 1
ATOM 684 N N . SER A 1 89 ? -8.255 3.093 -22.699 1.00 40.75 89 SER A N 1
ATOM 685 C CA . SER A 1 89 ? -9.631 3.068 -22.238 1.00 40.75 89 SER A CA 1
ATOM 686 C C . SER A 1 89 ? -10.461 2.207 -23.190 1.00 40.75 89 SER A C 1
ATOM 688 O O . SER A 1 89 ? -10.740 2.589 -24.325 1.00 40.75 89 SER A O 1
ATOM 690 N N . GLY A 1 90 ? -10.864 1.025 -22.733 1.00 37.59 90 GLY A N 1
ATOM 691 C CA . GLY A 1 90 ? -11.980 0.314 -23.339 1.00 37.59 90 GLY A CA 1
ATOM 692 C C . GLY A 1 90 ? -13.255 1.064 -22.978 1.00 37.59 90 GLY A C 1
ATOM 693 O O . GLY A 1 90 ? -13.741 0.963 -21.856 1.00 37.59 90 GLY A O 1
ATOM 694 N N . ARG A 1 91 ? -13.762 1.872 -23.907 1.00 44.69 91 ARG A N 1
ATOM 695 C CA . ARG A 1 91 ? -15.075 2.515 -23.819 1.00 44.69 91 ARG A CA 1
ATOM 696 C C . ARG A 1 91 ? -16.146 1.415 -23.817 1.00 44.69 91 ARG A C 1
ATOM 698 O O . ARG A 1 91 ? -16.582 0.990 -24.878 1.00 44.69 91 ARG A O 1
ATOM 705 N N . ALA A 1 92 ? -16.558 0.942 -22.644 1.00 43.34 92 ALA A N 1
ATOM 706 C CA . ALA A 1 92 ? -17.759 0.127 -22.491 1.00 43.34 92 ALA A CA 1
ATOM 707 C C . ALA A 1 92 ? -18.903 1.050 -22.064 1.00 43.34 92 ALA A C 1
ATOM 709 O O . ALA A 1 92 ? -19.052 1.382 -20.892 1.00 43.34 92 ALA A O 1
ATOM 710 N N . GLY A 1 93 ? -19.663 1.539 -23.042 1.00 43.88 93 GLY A N 1
ATOM 711 C CA . GLY A 1 93 ? -20.802 2.408 -22.772 1.00 43.88 93 GLY A CA 1
ATOM 712 C C . GLY A 1 93 ? -21.346 3.091 -24.014 1.00 43.88 93 GLY A C 1
ATOM 713 O O . GLY A 1 93 ? -21.200 4.301 -24.138 1.00 43.88 93 GLY A O 1
ATOM 714 N N . GLN A 1 94 ? -21.938 2.316 -24.927 1.00 40.06 94 GLN A N 1
ATOM 715 C CA . GLN A 1 94 ? -23.128 2.693 -25.705 1.00 40.06 94 GLN A CA 1
ATOM 716 C C . GLN A 1 94 ? -23.475 1.579 -26.695 1.00 40.06 94 GLN A C 1
ATOM 718 O O . GLN A 1 94 ? -22.761 1.387 -27.671 1.00 40.06 94 GLN A O 1
ATOM 723 N N . ALA A 1 95 ? -24.559 0.857 -26.410 1.00 37.94 95 ALA A N 1
ATOM 724 C CA . ALA A 1 95 ? -25.573 0.433 -27.381 1.00 37.94 95 ALA A CA 1
ATOM 725 C C . ALA A 1 95 ? -26.615 -0.440 -26.662 1.00 37.94 95 ALA A C 1
ATOM 727 O O . ALA A 1 95 ? -26.672 -1.654 -26.818 1.00 37.94 95 ALA A O 1
ATOM 728 N N . ALA A 1 96 ? -27.439 0.201 -25.839 1.00 40.00 96 ALA A N 1
ATOM 729 C CA . ALA A 1 96 ? -28.806 -0.244 -25.625 1.00 40.00 96 ALA A CA 1
ATOM 730 C C . ALA A 1 96 ? -29.686 0.984 -25.861 1.00 40.00 96 ALA A C 1
ATOM 732 O O . ALA A 1 96 ? -29.404 2.035 -25.282 1.00 40.00 96 ALA A O 1
ATOM 733 N N . ARG A 1 97 ? -30.736 0.796 -26.672 1.00 38.88 97 ARG A N 1
ATOM 734 C CA . ARG A 1 97 ? -31.752 1.756 -27.156 1.00 38.88 97 ARG A CA 1
ATOM 735 C C . ARG A 1 97 ? -31.457 2.354 -28.538 1.00 38.88 97 ARG A C 1
ATOM 737 O O . ARG A 1 97 ? -30.860 3.419 -28.643 1.00 38.88 97 ARG A O 1
ATOM 744 N N . ALA A 1 98 ? -31.930 1.687 -29.585 1.00 41.19 98 ALA A N 1
ATOM 745 C CA . ALA A 1 98 ? -33.246 1.943 -30.177 1.00 41.19 98 ALA A CA 1
ATOM 746 C C . ALA A 1 98 ? -33.703 0.678 -30.914 1.00 41.19 98 ALA A C 1
ATOM 748 O O . ALA A 1 98 ? -32.813 -0.010 -31.463 1.00 41.19 98 ALA A O 1
#

Solvent-accessible surface area (backbone atoms only — not comparable to full-atom values): 6108 Å² total; per-residue (Å²): 126,82,69,52,89,55,75,45,78,76,46,77,44,56,52,85,78,56,61,70,87,39,55,58,62,74,42,82,56,77,59,78,55,76,83,34,41,60,60,48,54,50,51,45,53,53,36,68,77,41,73,40,28,34,36,29,40,35,52,56,97,89,37,82,43,50,27,41,38,40,63,54,98,92,35,45,34,40,22,38,41,61,92,67,100,72,90,72,85,79,85,84,84,85,90,82,89,133

Radius of gyration: 15.68 Å; Cα contacts (8 Å, |Δi|>4): 140; chains: 1; bounding box: 48×28×46 Å

pLDDT: mean 83.12, std 19.45, range [37.59, 97.0]

Sequence (98 aa):
MPTAKAVEITAFVDADSIDPVRISDSYYLAADGQVAAKPDALLRKALERSSKVAVAKFAWHGRERLGLLRVREGANVLHSMKWRAAMRSGRAGQAARA

Nearest PDB structures (foldseek):
  8asc-assembly1_B  TM=7.418E-01  e=5.617E-04  Homo sapiens
  8asc-assembly1_P  TM=7.495E-01  e=6.297E-04  Homo sapiens
  4e04-assembly1_A  TM=4.664E-01  e=7.106E-01  Rhodopseudomonas palustris CGA009
  4gw9-assembly1_D  TM=4.750E-01  e=2.801E+00  Rhodopseudomonas palustris CGA009
  4gw9-assembly1_A  TM=4.933E-01  e=3.324E+00  Rhodopseudomonas palustr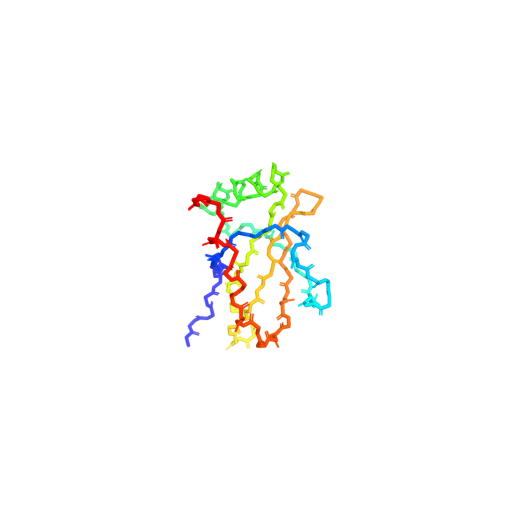is CGA009

Secondary structure (DSSP, 8-state):
-------EEEEEEEGGGS-GGGEEEEEEE--SHHHHHHHHHHHHHHHHTSSEEEEEEEEETTEEEEEEEEEETTEEEEEEEP----------------

Mean predicted aligned error: 8.3 Å